Protein AF-A0A939FF12-F1 (afdb_monomer_lite)

Sequence (90 aa):
GKVVPGHGLKLGYYAQEHETLDPDRTVLENMRSSAPDMDLVAIRKTLGSFLFSGDDVDKPAGVLSGGEKTRLALATLVVSSANVLLLDEP

Foldseek 3Di:
DDDDDDPPDPPPPPPDDDDQQDQQAFLLVSLCVLQVVDDSVVSQVLCVVLVQDDCNRRHRNNPDDPVSSVSSVVSSVVRRPDPDDDDDDD

Structure (mmCIF, N/CA/C/O backbone):
data_AF-A0A939FF12-F1
#
_entry.id   AF-A0A939FF12-F1
#
loop_
_atom_site.group_PDB
_atom_site.id
_atom_site.type_symbol
_atom_site.label_atom_id
_atom_site.label_alt_id
_atom_site.label_comp_id
_atom_site.label_asym_id
_atom_site.label_entity_id
_atom_site.label_seq_id
_atom_site.pdbx_PDB_ins_code
_atom_site.Cartn_x
_atom_site.Cartn_y
_atom_site.Cartn_z
_atom_site.occupancy
_atom_site.B_iso_or_equiv
_atom_site.auth_seq_id
_atom_site.auth_comp_id
_atom_site.auth_asym_id
_atom_site.auth_atom_id
_atom_site.pdbx_PDB_model_num
ATOM 1 N N . GLY A 1 1 ? 14.092 31.862 -9.840 1.00 36.97 1 GLY A N 1
ATOM 2 C CA . GLY A 1 1 ? 14.906 30.895 -10.608 1.00 36.97 1 GLY A CA 1
ATOM 3 C C . GLY A 1 1 ? 14.037 30.241 -11.663 1.00 36.97 1 GLY A C 1
ATOM 4 O O . GLY A 1 1 ? 12.839 30.144 -11.440 1.00 36.97 1 GLY A O 1
ATOM 5 N N . LYS A 1 2 ? 14.596 29.848 -12.812 1.00 44.97 2 LYS A N 1
ATOM 6 C CA . LYS A 1 2 ? 13.853 29.190 -13.900 1.00 44.97 2 LYS A CA 1
ATOM 7 C C . LYS A 1 2 ? 14.190 27.698 -13.892 1.00 44.97 2 LYS A C 1
ATOM 9 O O . LYS A 1 2 ? 15.363 27.352 -13.983 1.00 44.97 2 LYS A O 1
ATOM 14 N N . VAL A 1 3 ? 13.182 26.841 -13.763 1.00 53.47 3 VAL A N 1
ATOM 15 C CA . VAL A 1 3 ? 13.342 25.383 -13.856 1.00 53.47 3 VAL A CA 1
ATOM 16 C C . VAL A 1 3 ? 13.341 24.996 -15.337 1.00 53.47 3 VAL A C 1
ATOM 18 O O . VAL A 1 3 ? 12.458 25.421 -16.082 1.00 53.47 3 VAL A O 1
ATOM 21 N N . VAL A 1 4 ? 14.339 24.225 -15.775 1.00 58.88 4 VAL A N 1
ATOM 22 C CA . VAL A 1 4 ? 14.441 23.689 -17.143 1.00 58.88 4 VAL A CA 1
ATOM 23 C C . VAL A 1 4 ? 14.324 22.162 -17.059 1.00 58.88 4 VAL A C 1
ATOM 25 O O . VAL A 1 4 ? 15.258 21.527 -16.572 1.00 58.88 4 VAL A O 1
ATOM 28 N N . PRO A 1 5 ? 13.199 21.552 -17.474 1.00 57.28 5 PRO A N 1
ATOM 29 C CA . PRO A 1 5 ? 13.053 20.099 -17.466 1.00 57.28 5 PRO A CA 1
ATOM 30 C C . PRO A 1 5 ? 13.836 19.452 -18.622 1.00 57.28 5 PRO A C 1
ATOM 32 O O . PRO A 1 5 ? 13.749 19.894 -19.767 1.00 57.28 5 PRO A O 1
ATOM 35 N N . GLY A 1 6 ? 14.611 18.406 -18.321 1.00 49.41 6 GLY A N 1
ATOM 36 C CA . GLY A 1 6 ? 15.312 17.582 -19.315 1.00 49.41 6 GLY A CA 1
ATOM 37 C C . GLY A 1 6 ? 14.391 16.564 -20.003 1.00 49.41 6 GLY A C 1
ATOM 38 O O . GLY A 1 6 ? 13.338 16.204 -19.476 1.00 49.41 6 GLY A O 1
ATOM 39 N N . HIS A 1 7 ? 1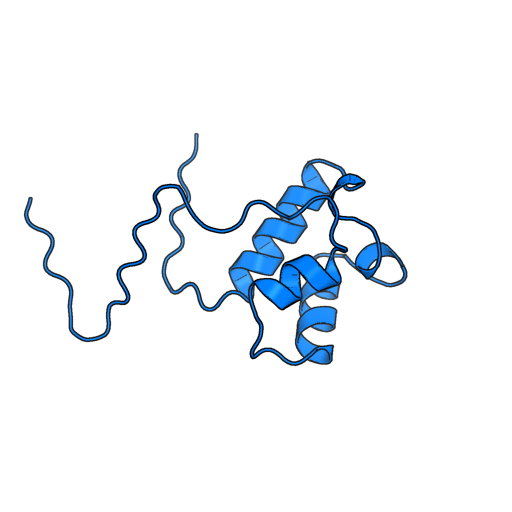4.782 16.093 -21.193 1.00 41.25 7 HIS A N 1
ATOM 40 C CA . HIS A 1 7 ? 14.025 15.108 -21.980 1.00 41.25 7 HIS A CA 1
ATOM 41 C C . HIS A 1 7 ? 13.787 13.815 -21.178 1.00 41.25 7 HIS A C 1
ATOM 43 O O . HIS A 1 7 ? 14.738 13.163 -20.759 1.00 41.25 7 HIS A O 1
ATOM 49 N N . GLY A 1 8 ? 12.514 13.456 -20.972 1.00 48.00 8 GLY A N 1
ATOM 50 C CA . GLY A 1 8 ? 12.090 12.273 -20.205 1.00 48.00 8 GLY A CA 1
ATOM 51 C C . GLY A 1 8 ? 11.491 12.573 -18.826 1.00 48.00 8 GLY A C 1
ATOM 52 O O . GLY A 1 8 ? 11.017 11.655 -18.158 1.00 48.00 8 GLY A O 1
ATOM 53 N N . LEU A 1 9 ? 11.458 13.840 -18.399 1.00 44.88 9 LEU A N 1
ATOM 54 C CA . LEU A 1 9 ? 10.853 14.218 -17.124 1.00 44.88 9 LEU A CA 1
ATOM 55 C C . LEU A 1 9 ? 9.315 14.198 -17.222 1.00 44.88 9 LEU A C 1
ATOM 57 O O . LEU A 1 9 ? 8.705 15.102 -17.794 1.00 44.88 9 LEU A O 1
ATOM 61 N N . LYS A 1 10 ? 8.670 13.182 -16.638 1.00 46.06 10 LYS A N 1
ATOM 62 C CA . LYS A 1 10 ? 7.239 13.248 -16.303 1.00 46.06 10 LYS A CA 1
ATOM 63 C C . LYS A 1 10 ? 7.093 14.158 -15.082 1.00 46.06 10 LYS A C 1
ATOM 65 O O . LYS A 1 10 ? 7.248 13.713 -13.950 1.00 46.06 10 LYS A O 1
ATOM 70 N N . LEU A 1 11 ? 6.869 15.448 -15.325 1.00 43.56 11 LEU A N 1
ATOM 71 C CA . LEU A 1 11 ? 6.531 16.432 -14.294 1.00 43.56 11 LEU A CA 1
ATOM 72 C C . LEU A 1 11 ? 5.132 16.107 -13.750 1.00 43.56 11 LEU A C 1
ATOM 74 O O . LEU A 1 11 ? 4.125 16.583 -14.266 1.00 43.56 11 LEU A O 1
ATOM 78 N N . GLY A 1 12 ? 5.075 15.250 -12.732 1.00 40.75 12 GLY A N 1
ATOM 79 C CA . GLY A 1 12 ? 3.905 15.122 -11.874 1.00 40.75 12 GLY A CA 1
ATOM 80 C C . GLY A 1 12 ? 3.872 16.337 -10.961 1.00 40.75 12 GLY A C 1
ATOM 81 O O . GLY A 1 12 ? 4.690 16.454 -10.052 1.00 40.75 12 GLY A O 1
ATOM 82 N N . TYR A 1 13 ? 2.990 17.287 -11.254 1.00 38.75 13 TYR A N 1
ATOM 83 C CA . TYR A 1 13 ? 2.685 18.375 -10.337 1.00 38.75 13 TYR A CA 1
ATOM 84 C C . TYR A 1 13 ? 2.087 17.741 -9.076 1.00 38.75 13 TYR A C 1
ATOM 86 O O . TYR A 1 13 ? 0.968 17.239 -9.108 1.00 38.75 13 TYR A O 1
ATOM 94 N N . TYR A 1 14 ? 2.861 17.701 -7.991 1.00 40.22 14 TYR A N 1
ATOM 95 C CA . TYR A 1 14 ? 2.434 17.199 -6.684 1.00 40.22 14 TYR A CA 1
ATOM 96 C C . TYR A 1 14 ? 1.556 18.258 -6.004 1.00 40.22 14 TYR A C 1
ATOM 98 O O . TYR A 1 14 ? 1.912 18.830 -4.978 1.00 40.22 14 TYR A O 1
ATOM 106 N N . ALA A 1 15 ? 0.436 18.596 -6.642 1.00 42.81 15 ALA A N 1
ATOM 107 C CA . ALA A 1 15 ? -0.603 19.408 -6.039 1.00 42.81 15 ALA A CA 1
ATOM 108 C C . ALA A 1 15 ? -1.963 18.753 -6.297 1.00 42.81 15 ALA A C 1
ATOM 110 O O . ALA A 1 15 ? -2.478 18.742 -7.411 1.00 42.81 15 ALA A O 1
ATOM 111 N N . GLN A 1 16 ? -2.518 18.238 -5.205 1.00 42.47 16 GLN A N 1
ATOM 112 C CA . GLN A 1 16 ? -3.934 17.969 -4.957 1.00 42.47 16 GLN A CA 1
ATOM 113 C C . GLN A 1 16 ? -4.672 16.793 -5.611 1.00 42.47 16 GLN A C 1
ATOM 115 O O . GLN A 1 16 ? -5.798 16.566 -5.177 1.00 42.47 16 GLN A O 1
ATOM 1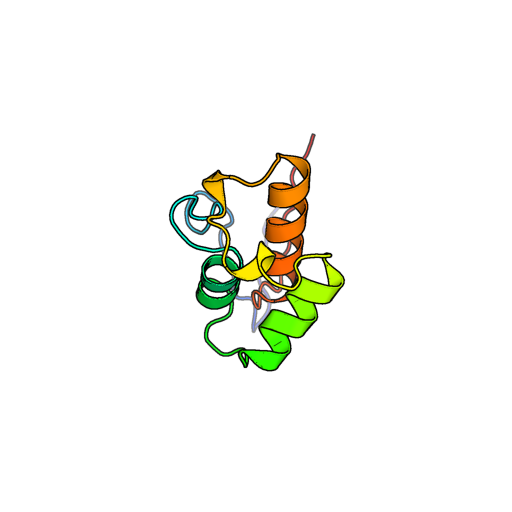20 N N . GLU A 1 17 ? -4.109 15.970 -6.499 1.00 43.81 17 GLU A N 1
ATOM 121 C CA . GLU A 1 17 ? -4.845 14.787 -6.995 1.00 43.81 17 GLU A CA 1
ATOM 122 C C . GLU A 1 17 ? -3.966 13.524 -7.062 1.00 43.81 17 GLU A C 1
ATOM 124 O O . GLU A 1 17 ? -2.924 13.540 -7.711 1.00 43.81 17 GLU A O 1
ATOM 129 N N . HIS A 1 18 ? -4.443 12.439 -6.420 1.00 43.81 18 HIS A N 1
ATOM 130 C CA . HIS A 1 18 ? -3.929 11.048 -6.359 1.00 43.81 18 HIS A CA 1
ATOM 131 C C . HIS A 1 18 ? -2.857 10.754 -5.282 1.00 43.81 18 HIS A C 1
ATOM 133 O O . HIS A 1 18 ? -1.763 11.292 -5.339 1.00 43.81 18 HIS A O 1
ATOM 139 N N . GLU A 1 19 ? -3.014 9.891 -4.271 1.00 55.84 19 GLU A N 1
ATOM 140 C CA . GLU A 1 19 ? -4.075 8.999 -3.780 1.00 55.84 19 GLU A CA 1
ATOM 141 C C . GLU A 1 19 ? -3.838 8.856 -2.261 1.00 55.84 19 GLU A C 1
ATOM 143 O O . GLU A 1 19 ? -2.936 8.147 -1.815 1.00 55.84 19 GLU A O 1
ATOM 148 N N . THR A 1 20 ? -4.620 9.547 -1.431 1.00 68.38 20 THR A N 1
ATOM 149 C CA . THR A 1 20 ? -4.811 9.100 -0.044 1.00 68.38 20 THR A CA 1
ATOM 150 C C . THR A 1 20 ? -5.363 7.683 -0.094 1.00 68.38 20 THR A C 1
ATOM 152 O O . THR A 1 20 ? -6.294 7.444 -0.861 1.00 68.38 20 THR A O 1
ATOM 155 N N . LEU A 1 21 ? -4.796 6.776 0.707 1.00 81.94 21 LEU A N 1
ATOM 156 C CA . LEU A 1 21 ? -5.308 5.415 0.876 1.00 81.94 21 LEU A CA 1
ATOM 157 C C . LEU A 1 21 ? -6.836 5.442 0.942 1.00 81.94 21 LEU A C 1
ATOM 159 O O . LEU A 1 21 ? -7.397 6.122 1.803 1.00 81.94 21 LEU A O 1
ATOM 163 N N . ASP A 1 22 ? -7.483 4.730 0.027 1.00 90.12 22 ASP A N 1
ATOM 164 C CA . ASP A 1 22 ? -8.928 4.582 -0.001 1.00 90.12 22 ASP A CA 1
ATOM 165 C C . ASP A 1 22 ? -9.318 3.711 1.206 1.00 90.12 22 ASP A C 1
ATOM 167 O O . ASP A 1 22 ? -8.952 2.528 1.250 1.00 90.12 22 ASP A O 1
ATOM 171 N N . PRO A 1 23 ? -9.994 4.283 2.223 1.00 89.81 23 PRO A N 1
ATOM 172 C CA . PRO A 1 23 ? -10.281 3.583 3.468 1.00 89.81 23 PRO A CA 1
ATOM 173 C C . PRO A 1 23 ? -11.268 2.427 3.279 1.00 89.81 23 PRO A C 1
ATOM 175 O O . PRO A 1 23 ? -11.271 1.511 4.107 1.00 89.81 23 PRO A O 1
ATOM 178 N N . ASP A 1 24 ? -12.064 2.460 2.209 1.00 93.25 24 ASP A N 1
ATOM 179 C CA . ASP A 1 24 ? -13.066 1.441 1.901 1.00 93.25 24 ASP A CA 1
ATOM 180 C C . ASP A 1 24 ? -12.455 0.252 1.146 1.00 93.25 24 ASP A C 1
ATOM 182 O O . ASP A 1 24 ? -13.016 -0.844 1.144 1.00 93.25 24 ASP A O 1
ATOM 186 N N . ARG A 1 25 ? -11.273 0.440 0.546 1.00 95.19 25 ARG A N 1
ATOM 187 C CA . ARG A 1 25 ? -10.511 -0.621 -0.118 1.00 95.19 25 ARG A CA 1
ATOM 188 C C . ARG A 1 25 ? -9.620 -1.372 0.848 1.00 95.19 25 ARG A C 1
ATOM 190 O O . ARG A 1 25 ? -9.102 -0.827 1.824 1.00 95.19 25 ARG A O 1
ATOM 197 N N . THR A 1 26 ? -9.356 -2.626 0.513 1.00 96.56 26 THR A N 1
ATOM 198 C CA . THR A 1 26 ? -8.375 -3.440 1.226 1.00 96.56 26 THR A CA 1
ATOM 199 C C . THR A 1 26 ? -6.949 -2.916 1.048 1.00 96.56 26 THR A C 1
ATOM 201 O O . THR A 1 26 ? -6.646 -2.147 0.130 1.00 96.56 26 THR A O 1
ATOM 204 N N . VAL A 1 27 ? -6.041 -3.350 1.922 1.00 95.56 27 VAL A N 1
ATOM 205 C CA . VAL A 1 27 ? -4.598 -3.086 1.807 1.00 95.56 27 VAL A CA 1
ATOM 206 C C . VAL A 1 27 ? -4.059 -3.512 0.436 1.00 95.56 27 VAL A C 1
ATOM 208 O O . VAL A 1 27 ? -3.320 -2.765 -0.208 1.00 95.56 27 VAL A O 1
ATOM 211 N N . LEU A 1 28 ? -4.459 -4.696 -0.034 1.00 95.00 28 LEU A N 1
ATOM 212 C CA . LEU A 1 28 ? -4.067 -5.221 -1.337 1.00 95.00 28 LEU A CA 1
ATOM 213 C C . LEU A 1 28 ? -4.589 -4.361 -2.492 1.00 95.00 28 LEU A C 1
ATOM 215 O O . LEU A 1 28 ? -3.843 -4.068 -3.426 1.00 95.00 28 LEU A O 1
ATOM 219 N N . GLU A 1 29 ? -5.861 -3.970 -2.445 1.00 94.50 29 GLU A N 1
ATOM 220 C CA . GLU A 1 29 ? -6.494 -3.169 -3.496 1.00 94.50 29 GLU A CA 1
ATOM 221 C C . GLU A 1 29 ? -5.900 -1.769 -3.591 1.00 94.50 29 GLU A C 1
ATOM 223 O O . GLU A 1 29 ? -5.673 -1.300 -4.704 1.00 94.50 29 GLU A O 1
ATOM 228 N N . ASN A 1 30 ? -5.597 -1.145 -2.448 1.00 92.38 30 ASN A N 1
ATOM 229 C CA . ASN A 1 30 ? -4.899 0.137 -2.393 1.00 92.38 30 ASN A CA 1
ATOM 230 C C . ASN A 1 30 ? -3.550 0.071 -3.118 1.00 92.38 30 ASN A C 1
ATOM 232 O O . ASN A 1 30 ? -3.276 0.879 -3.998 1.00 92.38 30 ASN A O 1
ATOM 236 N N . MET A 1 31 ? -2.724 -0.934 -2.812 1.00 90.69 31 MET A N 1
ATOM 237 C CA . MET A 1 31 ? -1.427 -1.070 -3.478 1.00 90.69 31 MET A CA 1
ATOM 238 C C . MET A 1 31 ? -1.574 -1.410 -4.968 1.00 90.69 31 MET A C 1
ATOM 240 O O . MET A 1 31 ? -0.829 -0.904 -5.807 1.00 90.69 31 MET A O 1
ATOM 244 N N . ARG A 1 32 ? -2.543 -2.264 -5.314 1.00 91.38 32 ARG A N 1
ATOM 245 C CA . ARG A 1 32 ? -2.788 -2.679 -6.698 1.00 91.38 32 ARG A CA 1
ATOM 246 C C . ARG A 1 32 ? -3.285 -1.529 -7.571 1.00 91.38 32 ARG A C 1
ATOM 248 O O . ARG A 1 32 ? -2.906 -1.480 -8.737 1.00 91.38 32 ARG A O 1
ATOM 255 N N . SER A 1 33 ? -4.111 -0.618 -7.048 1.00 88.38 33 SER A N 1
ATOM 256 C CA . SER A 1 33 ? -4.559 0.545 -7.826 1.00 88.38 33 SER A CA 1
ATOM 257 C C . SER A 1 33 ? -3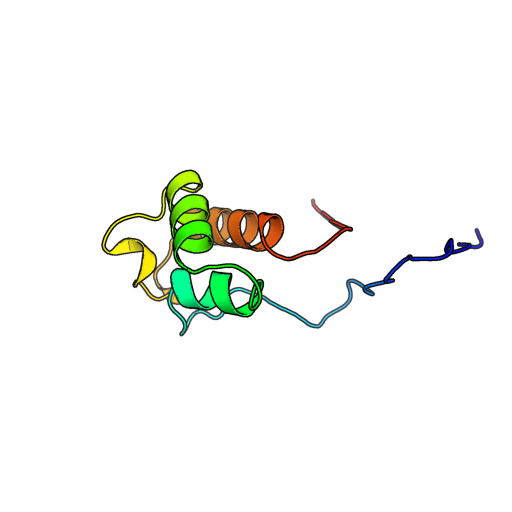.415 1.491 -8.167 1.00 88.38 33 SER A C 1
ATOM 259 O O . SER A 1 33 ? -3.393 2.022 -9.273 1.00 88.38 33 SER A O 1
ATOM 261 N N . SER A 1 34 ? -2.436 1.634 -7.274 1.00 83.62 34 SER A N 1
ATOM 262 C CA . SER A 1 34 ? -1.282 2.510 -7.500 1.00 83.62 34 SER A CA 1
ATOM 263 C C . SER A 1 34 ? -0.158 1.855 -8.321 1.00 83.62 34 SER A C 1
ATOM 265 O O . SER A 1 34 ? 0.744 2.548 -8.792 1.00 83.62 34 SER A O 1
ATOM 267 N N . ALA A 1 35 ? -0.204 0.532 -8.523 1.00 85.38 35 ALA A N 1
ATOM 268 C CA . ALA A 1 35 ? 0.735 -0.227 -9.354 1.00 85.38 35 ALA A CA 1
ATOM 269 C C . ALA A 1 35 ? 0.007 -1.272 -10.236 1.00 85.38 35 ALA A C 1
ATOM 271 O O . ALA A 1 35 ? 0.198 -2.478 -10.051 1.00 85.38 35 ALA A O 1
ATOM 272 N N . PRO A 1 36 ? -0.824 -0.841 -11.208 1.00 83.62 36 PRO A N 1
ATOM 273 C CA . PRO A 1 36 ? -1.688 -1.737 -11.988 1.00 83.62 36 PRO A CA 1
ATOM 274 C C . PRO A 1 36 ? -0.923 -2.718 -12.890 1.00 83.62 36 PRO A C 1
ATOM 276 O O . PRO A 1 36 ? -1.439 -3.793 -13.192 1.00 83.62 36 PRO A O 1
ATOM 279 N N . ASP A 1 37 ? 0.303 -2.367 -13.289 1.00 85.56 37 ASP A N 1
ATOM 280 C CA . ASP A 1 37 ? 1.174 -3.197 -14.133 1.00 85.56 37 ASP A CA 1
ATOM 281 C C . ASP A 1 37 ? 1.998 -4.221 -13.327 1.00 85.56 37 ASP A C 1
ATOM 283 O O . ASP A 1 37 ? 2.693 -5.062 -13.903 1.00 85.56 37 ASP A O 1
ATOM 287 N N . MET A 1 38 ? 1.953 -4.156 -11.990 1.00 86.19 38 MET A N 1
ATOM 288 C CA . MET A 1 38 ? 2.706 -5.049 -11.113 1.00 86.19 38 MET A CA 1
ATOM 289 C C . MET A 1 38 ? 1.935 -6.349 -10.862 1.00 86.19 38 MET A C 1
ATOM 291 O O . MET A 1 38 ? 0.733 -6.360 -10.596 1.00 86.19 38 MET A O 1
ATOM 295 N N . ASP A 1 39 ? 2.647 -7.472 -10.917 1.00 90.94 39 ASP A N 1
ATOM 296 C CA . ASP A 1 39 ? 2.093 -8.791 -10.616 1.00 90.94 39 ASP A CA 1
ATOM 297 C C . ASP A 1 39 ? 1.626 -8.895 -9.144 1.00 90.94 39 ASP A C 1
ATOM 299 O O . ASP A 1 39 ? 2.261 -8.370 -8.227 1.00 90.94 39 ASP A O 1
ATOM 303 N N . LEU A 1 40 ? 0.526 -9.621 -8.907 1.00 90.12 40 LEU A N 1
ATOM 304 C CA . LEU A 1 40 ? -0.047 -9.845 -7.574 1.00 90.12 40 LEU A CA 1
ATOM 305 C C . LEU A 1 40 ? 0.925 -10.509 -6.586 1.00 90.12 40 LEU A C 1
ATOM 307 O O . LEU A 1 40 ? 0.880 -10.205 -5.393 1.00 90.12 40 LEU A O 1
ATOM 311 N N . VAL A 1 41 ? 1.788 -11.417 -7.044 1.00 92.38 41 VAL A N 1
ATOM 312 C CA . VAL A 1 41 ? 2.820 -12.061 -6.221 1.00 92.38 41 VAL A CA 1
ATOM 313 C C . VAL A 1 41 ? 3.850 -11.027 -5.780 1.00 92.38 41 VAL A C 1
ATOM 315 O O . VAL A 1 41 ? 4.182 -10.967 -4.595 1.00 92.38 41 VAL A O 1
ATOM 318 N N . ALA A 1 42 ? 4.316 -10.177 -6.695 1.00 91.06 42 ALA A N 1
ATOM 319 C CA . ALA A 1 42 ? 5.220 -9.080 -6.377 1.00 91.06 42 ALA A CA 1
ATOM 320 C C . ALA A 1 42 ? 4.580 -8.064 -5.410 1.00 91.06 42 ALA A C 1
ATOM 322 O O . ALA A 1 42 ? 5.218 -7.696 -4.425 1.00 91.06 42 ALA A O 1
ATOM 323 N N . ILE A 1 43 ? 3.310 -7.693 -5.609 1.00 91.75 43 ILE A N 1
ATOM 324 C CA . ILE A 1 43 ? 2.540 -6.833 -4.689 1.00 91.75 43 ILE A CA 1
ATOM 325 C C . ILE A 1 43 ? 2.475 -7.452 -3.286 1.00 91.75 43 ILE A C 1
ATOM 327 O O . ILE A 1 43 ? 2.844 -6.812 -2.302 1.00 91.75 43 ILE A O 1
ATOM 331 N N . ARG A 1 44 ? 2.064 -8.723 -3.172 1.00 92.81 44 ARG A N 1
ATOM 332 C CA . ARG A 1 44 ? 1.985 -9.428 -1.878 1.00 92.81 44 ARG A CA 1
ATOM 333 C C . ARG A 1 44 ? 3.353 -9.556 -1.207 1.00 92.81 44 ARG A C 1
ATOM 335 O O . ARG A 1 44 ? 3.444 -9.449 0.013 1.00 92.81 44 ARG A O 1
ATOM 342 N N . LYS A 1 45 ? 4.421 -9.743 -1.986 1.00 92.81 45 LYS A N 1
ATOM 343 C CA . LYS A 1 45 ? 5.799 -9.767 -1.479 1.00 92.81 45 LYS A CA 1
ATOM 344 C C . LYS A 1 45 ? 6.215 -8.406 -0.917 1.00 92.81 45 LYS A C 1
ATOM 346 O O . LYS A 1 45 ? 6.796 -8.363 0.168 1.00 92.81 45 LYS A O 1
ATOM 351 N N . THR A 1 46 ? 5.898 -7.313 -1.612 1.00 92.44 46 THR A N 1
ATOM 352 C CA . THR A 1 46 ? 6.140 -5.956 -1.105 1.00 92.44 46 THR A CA 1
ATOM 353 C C . THR A 1 46 ? 5.351 -5.725 0.177 1.00 92.44 46 THR A C 1
ATOM 355 O O . THR A 1 46 ? 5.951 -5.378 1.188 1.00 92.44 46 THR A O 1
ATOM 358 N N . LEU A 1 47 ? 4.044 -5.993 0.191 1.00 94.62 47 LEU A N 1
ATOM 359 C CA . LEU A 1 47 ? 3.214 -5.873 1.394 1.00 94.62 47 LEU A CA 1
ATOM 360 C C . LEU A 1 47 ? 3.795 -6.655 2.579 1.00 94.62 47 LEU A C 1
ATOM 362 O O . LEU A 1 47 ? 3.935 -6.099 3.670 1.00 94.62 47 LEU A O 1
ATOM 366 N N . GLY A 1 48 ? 4.250 -7.887 2.343 1.00 94.44 48 GLY A N 1
ATOM 367 C CA . GLY A 1 48 ? 4.928 -8.701 3.351 1.00 94.44 48 GLY A CA 1
ATOM 368 C C . GLY A 1 48 ? 6.189 -8.042 3.919 1.00 94.44 48 GLY A C 1
ATOM 369 O O . GLY A 1 48 ? 6.409 -8.088 5.127 1.00 94.44 48 GLY A O 1
ATOM 370 N N . SER A 1 49 ? 6.985 -7.357 3.088 1.00 94.00 49 SER A N 1
ATOM 371 C CA . SER A 1 49 ? 8.165 -6.599 3.547 1.00 94.00 49 SER A CA 1
ATOM 372 C C . SER A 1 49 ? 7.817 -5.386 4.423 1.00 94.00 49 SER A C 1
ATOM 374 O O . SER A 1 49 ? 8.630 -4.973 5.246 1.00 94.00 49 SER A O 1
ATOM 376 N N . PHE A 1 50 ? 6.588 -4.873 4.312 1.00 93.75 50 PHE A N 1
ATOM 377 C CA . PHE A 1 50 ? 6.031 -3.817 5.165 1.00 93.75 50 PHE A CA 1
ATOM 378 C C . PHE A 1 50 ? 5.176 -4.369 6.322 1.00 93.75 50 PHE A C 1
ATOM 380 O O . PHE A 1 50 ? 4.492 -3.609 7.012 1.00 93.75 50 PHE A O 1
ATOM 387 N N . LEU A 1 51 ? 5.272 -5.680 6.584 1.00 94.50 51 LEU A N 1
ATOM 388 C CA . LEU A 1 51 ? 4.559 -6.433 7.622 1.00 94.50 51 LEU A CA 1
ATOM 389 C C . LEU A 1 51 ? 3.028 -6.425 7.453 1.00 94.50 51 LEU A C 1
ATOM 391 O O . LEU A 1 51 ? 2.300 -6.387 8.441 1.00 94.50 51 LEU A O 1
ATOM 395 N N . PHE A 1 52 ? 2.550 -6.456 6.209 1.00 94.69 52 PHE A N 1
ATOM 396 C CA . PHE A 1 52 ? 1.174 -6.820 5.872 1.00 94.69 52 PHE A CA 1
ATOM 397 C C . PHE A 1 52 ? 1.179 -8.247 5.325 1.00 94.69 52 PHE A C 1
ATOM 399 O O . PHE A 1 52 ? 1.696 -8.505 4.237 1.00 94.69 52 PHE A O 1
ATOM 406 N N . SER A 1 53 ? 0.650 -9.198 6.092 1.00 90.44 53 SER A N 1
ATOM 407 C CA . SER A 1 53 ? 0.681 -10.620 5.737 1.00 90.44 53 SER A CA 1
ATOM 408 C C . SER A 1 53 ? -0.567 -11.351 6.223 1.00 90.44 53 SER A C 1
ATOM 410 O O . SER A 1 53 ? -1.283 -10.846 7.082 1.00 90.44 53 SER A O 1
ATOM 412 N N . GLY A 1 54 ? -0.830 -12.538 5.670 1.00 90.31 54 GLY A N 1
ATOM 413 C CA . GLY A 1 54 ? -2.044 -13.291 5.994 1.00 90.31 54 GLY A CA 1
ATOM 414 C C . GLY A 1 54 ? -3.290 -12.445 5.744 1.00 90.31 54 GLY A C 1
ATOM 415 O O . GLY A 1 54 ? -3.387 -11.810 4.696 1.00 90.31 54 GLY A O 1
ATOM 416 N N . ASP A 1 55 ? -4.179 -12.388 6.733 1.00 90.62 55 ASP A N 1
ATOM 417 C CA . ASP A 1 55 ? -5.458 -11.676 6.648 1.00 90.62 55 ASP A CA 1
ATOM 418 C C . ASP A 1 55 ? -5.306 -10.145 6.612 1.00 90.62 55 ASP A C 1
ATOM 420 O O . ASP A 1 55 ? -6.248 -9.444 6.250 1.00 90.62 55 ASP A O 1
ATOM 424 N N . ASP A 1 56 ? -4.135 -9.591 6.960 1.00 90.56 56 ASP A N 1
ATOM 425 C CA . ASP A 1 56 ? -3.922 -8.136 6.972 1.00 90.56 56 ASP A CA 1
ATOM 426 C C . ASP A 1 56 ? -4.054 -7.509 5.584 1.00 90.56 56 ASP A C 1
ATOM 428 O O . ASP A 1 56 ? -4.451 -6.352 5.463 1.00 90.56 56 ASP A O 1
ATOM 432 N N . VAL A 1 57 ? -3.730 -8.267 4.533 1.00 93.88 57 VAL A N 1
ATOM 433 C CA . VAL A 1 57 ? -3.791 -7.777 3.148 1.00 93.88 57 VAL A CA 1
ATOM 434 C C . VAL A 1 57 ? -5.229 -7.584 2.661 1.00 93.88 57 VAL A C 1
ATOM 436 O O . VAL A 1 57 ? -5.461 -6.784 1.757 1.00 93.88 57 VAL A O 1
ATOM 439 N N . ASP A 1 58 ? -6.179 -8.277 3.288 1.00 94.94 58 ASP A N 1
ATOM 440 C CA . ASP A 1 58 ? -7.599 -8.260 2.940 1.00 94.94 58 ASP A CA 1
ATOM 441 C C . ASP A 1 58 ? -8.409 -7.346 3.885 1.00 94.94 58 ASP A C 1
ATOM 443 O O . ASP A 1 58 ? -9.620 -7.192 3.734 1.00 94.94 58 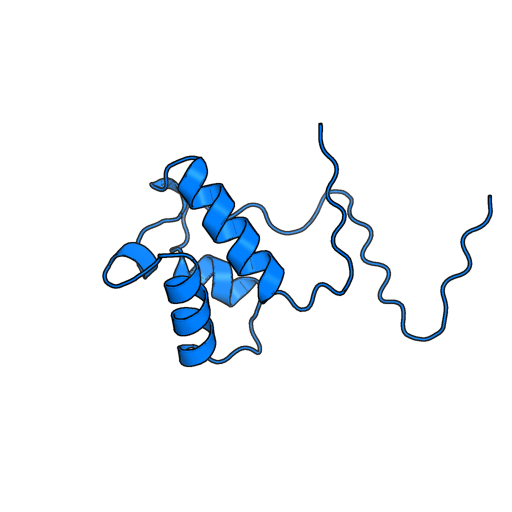ASP A O 1
ATOM 447 N N . LYS A 1 59 ? -7.755 -6.693 4.858 1.00 95.12 59 LYS A N 1
ATOM 448 C CA . LYS A 1 59 ? -8.396 -5.703 5.735 1.00 95.12 59 LYS A CA 1
ATOM 449 C C . LYS A 1 59 ? -8.632 -4.388 4.990 1.00 95.12 59 LYS A C 1
ATOM 451 O O . LYS A 1 59 ? -7.723 -3.932 4.296 1.00 95.12 59 LYS A O 1
ATOM 456 N N . PRO A 1 60 ? -9.782 -3.719 5.190 1.00 96.00 60 PRO A N 1
ATOM 457 C CA . PRO A 1 60 ? -9.979 -2.345 4.737 1.00 96.00 60 PRO A CA 1
ATOM 458 C C . PRO A 1 60 ? -8.916 -1.401 5.314 1.00 96.00 60 PRO A C 1
ATOM 460 O O . PRO A 1 60 ? -8.609 -1.455 6.507 1.00 96.00 60 PRO A O 1
ATOM 463 N N . ALA A 1 61 ? -8.376 -0.487 4.511 1.00 93.31 61 ALA A N 1
ATOM 464 C CA . ALA A 1 61 ? -7.369 0.463 4.979 1.00 93.31 61 ALA A CA 1
ATOM 465 C C . ALA A 1 61 ? -7.915 1.396 6.079 1.00 93.31 61 ALA A C 1
ATOM 467 O O . ALA A 1 61 ? -7.157 1.900 6.910 1.00 93.31 61 ALA A O 1
ATOM 468 N N . GLY A 1 62 ? -9.237 1.588 6.142 1.00 92.38 62 GLY A N 1
ATOM 469 C CA . GLY A 1 62 ? -9.913 2.370 7.172 1.00 92.38 62 GLY A CA 1
ATOM 470 C C . GLY A 1 62 ? -9.674 1.859 8.595 1.00 92.38 62 GLY A C 1
ATOM 471 O O . GLY A 1 62 ? -9.509 2.683 9.499 1.00 92.38 62 GLY A O 1
ATOM 472 N N . VAL A 1 63 ? -9.571 0.535 8.784 1.00 93.81 63 VAL A N 1
ATOM 473 C CA . VAL A 1 63 ? -9.390 -0.093 10.111 1.00 93.81 63 VAL A CA 1
ATOM 474 C C . VAL A 1 63 ? -7.938 -0.112 10.591 1.00 93.81 63 VAL A C 1
ATOM 476 O O . VAL A 1 63 ? -7.675 -0.478 11.735 1.00 93.81 63 VAL A O 1
ATOM 479 N N . LEU A 1 64 ? -6.995 0.287 9.735 1.00 92.19 64 LEU A N 1
ATOM 480 C CA . LEU A 1 64 ? -5.584 0.372 10.083 1.00 92.19 64 LEU A CA 1
ATOM 481 C C . LEU A 1 64 ? -5.323 1.509 11.083 1.00 92.19 64 LEU A C 1
ATOM 483 O O . LEU A 1 64 ? -5.869 2.614 10.973 1.00 92.19 64 L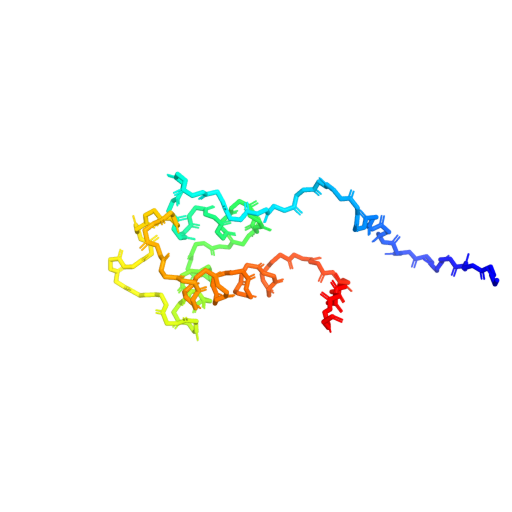EU A O 1
ATOM 487 N N . SER A 1 65 ? -4.417 1.257 12.024 1.00 92.88 65 SER A N 1
ATOM 488 C CA . SER A 1 65 ? -3.832 2.284 12.888 1.00 92.88 65 SER A CA 1
ATOM 489 C C . SER A 1 65 ? -3.066 3.334 12.073 1.00 92.88 65 SER A C 1
ATOM 491 O O . SER A 1 65 ? -2.700 3.111 10.919 1.00 92.88 65 SER A O 1
ATOM 493 N N . GLY A 1 66 ? -2.766 4.487 12.680 1.00 89.00 66 GLY A N 1
ATOM 494 C CA . GLY A 1 66 ? -1.980 5.537 12.017 1.00 89.00 66 GLY A CA 1
ATOM 495 C C . GLY A 1 66 ? -0.627 5.031 11.500 1.00 89.00 66 GLY A C 1
ATOM 496 O O . GLY A 1 66 ? -0.290 5.259 10.344 1.00 89.00 66 GLY A O 1
ATOM 497 N N . GLY A 1 67 ? 0.104 4.255 12.310 1.00 89.56 67 GLY A N 1
ATOM 498 C CA . GLY A 1 67 ? 1.396 3.687 11.908 1.00 89.56 67 GLY A CA 1
ATOM 499 C C . GLY A 1 67 ? 1.290 2.620 10.811 1.00 89.56 67 GLY A C 1
ATOM 500 O O . GLY A 1 67 ? 2.187 2.494 9.980 1.00 89.56 67 GLY A O 1
ATOM 501 N N . GLU A 1 68 ? 0.194 1.862 10.764 1.00 93.56 68 GLU A N 1
ATOM 502 C CA . GLU A 1 68 ? -0.090 0.950 9.650 1.00 93.56 68 GLU A CA 1
ATOM 503 C C . GLU A 1 68 ? -0.413 1.718 8.369 1.00 93.56 68 GLU A C 1
ATOM 505 O O . GLU A 1 68 ? 0.151 1.408 7.324 1.00 93.56 68 GLU A O 1
ATOM 510 N N . LYS A 1 69 ? -1.233 2.770 8.444 1.00 91.00 69 LYS A N 1
ATOM 511 C CA . LYS A 1 69 ? -1.510 3.644 7.294 1.00 91.00 69 LYS A CA 1
ATOM 512 C C . LYS A 1 69 ? -0.222 4.248 6.735 1.00 91.00 69 LYS A C 1
ATOM 514 O O . LYS A 1 69 ? -0.015 4.204 5.526 1.00 91.00 69 LYS A O 1
ATOM 519 N N . THR A 1 70 ? 0.694 4.705 7.592 1.00 88.88 70 THR A N 1
ATOM 520 C CA . THR A 1 70 ? 2.020 5.179 7.161 1.00 88.88 70 THR A CA 1
ATOM 521 C C . THR A 1 70 ? 2.816 4.084 6.447 1.00 88.88 70 THR A C 1
ATOM 523 O O . THR A 1 70 ? 3.378 4.333 5.384 1.00 88.88 70 THR A O 1
ATOM 526 N N . ARG A 1 71 ? 2.845 2.853 6.978 1.00 92.75 71 ARG A N 1
ATOM 527 C CA . ARG A 1 71 ? 3.541 1.733 6.320 1.00 92.75 71 ARG A CA 1
ATOM 528 C C . ARG A 1 71 ? 2.934 1.387 4.965 1.00 92.75 71 ARG A C 1
ATOM 530 O O . ARG A 1 71 ? 3.687 1.164 4.024 1.00 92.75 71 ARG A O 1
ATOM 537 N N . LEU A 1 72 ? 1.606 1.367 4.849 1.00 92.06 72 LEU A N 1
ATOM 538 C CA . LEU A 1 72 ? 0.929 1.101 3.580 1.00 92.06 72 LEU A CA 1
ATOM 539 C C . LEU A 1 72 ? 1.201 2.211 2.560 1.00 92.06 72 LEU A C 1
ATOM 541 O O . LEU A 1 72 ? 1.486 1.909 1.404 1.00 92.06 72 LEU A O 1
ATOM 545 N N . ALA A 1 73 ? 1.191 3.476 2.981 1.00 88.06 73 ALA A N 1
ATOM 546 C CA . ALA A 1 73 ? 1.547 4.600 2.120 1.00 88.06 73 ALA A CA 1
ATOM 547 C C . ALA A 1 73 ? 2.988 4.472 1.596 1.00 88.06 73 ALA A C 1
ATOM 549 O O . ALA A 1 73 ? 3.212 4.573 0.394 1.00 88.06 73 ALA A O 1
ATOM 550 N N . LEU A 1 74 ? 3.954 4.152 2.464 1.00 87.25 74 LEU A N 1
ATOM 551 C CA . LEU A 1 74 ? 5.346 3.921 2.058 1.00 87.25 74 LEU A CA 1
ATOM 552 C C . LEU A 1 74 ? 5.481 2.737 1.096 1.00 87.25 74 LEU A C 1
ATOM 554 O O . LEU A 1 74 ? 6.175 2.838 0.087 1.00 87.25 74 LEU A O 1
ATOM 558 N N . ALA A 1 75 ? 4.802 1.627 1.382 1.00 90.06 75 ALA A N 1
ATOM 559 C CA . ALA A 1 75 ? 4.825 0.453 0.522 1.00 90.06 75 ALA A CA 1
ATOM 560 C C . ALA A 1 75 ? 4.261 0.775 -0.869 1.00 90.06 75 ALA A C 1
ATOM 562 O O . ALA A 1 75 ? 4.831 0.375 -1.882 1.00 90.06 75 ALA A O 1
ATOM 563 N N . THR A 1 76 ? 3.161 1.530 -0.904 1.00 87.75 76 THR A N 1
ATOM 564 C CA . THR A 1 76 ? 2.490 1.984 -2.126 1.00 87.75 76 THR A CA 1
ATOM 565 C C . THR A 1 76 ? 3.387 2.925 -2.925 1.00 87.75 76 THR A C 1
ATOM 567 O O . THR A 1 76 ? 3.531 2.748 -4.129 1.00 87.75 76 THR A O 1
ATOM 570 N N . LEU A 1 77 ? 4.077 3.854 -2.258 1.00 82.62 77 LEU A N 1
ATOM 571 C CA . LEU A 1 77 ? 5.054 4.744 -2.887 1.00 82.62 77 LEU A CA 1
ATOM 572 C C . LEU A 1 77 ? 6.206 3.974 -3.543 1.00 82.62 77 LEU A C 1
ATOM 574 O O . LEU A 1 77 ? 6.578 4.295 -4.667 1.00 82.62 77 LEU A O 1
ATOM 578 N N . VAL A 1 78 ? 6.735 2.938 -2.882 1.00 83.62 78 VAL A N 1
ATOM 579 C CA . VAL A 1 78 ? 7.826 2.100 -3.418 1.00 83.62 78 VAL A CA 1
ATOM 580 C C . VAL A 1 78 ? 7.431 1.371 -4.707 1.00 83.62 78 VAL A C 1
ATOM 582 O O . VAL A 1 78 ? 8.292 1.145 -5.557 1.00 83.62 78 VAL A O 1
ATOM 585 N N . VAL A 1 79 ? 6.161 0.980 -4.856 1.00 83.00 79 VAL A N 1
ATOM 586 C CA . VAL A 1 79 ? 5.688 0.229 -6.036 1.00 83.00 79 VAL A CA 1
ATOM 587 C C . VAL A 1 79 ? 5.056 1.109 -7.102 1.00 83.00 79 VAL A C 1
ATOM 589 O O . VAL A 1 79 ? 5.101 0.765 -8.284 1.00 83.00 79 VAL A O 1
ATOM 592 N N . SER A 1 80 ? 4.485 2.247 -6.707 1.00 76.00 80 SER A N 1
ATOM 593 C CA . SER A 1 80 ? 4.081 3.276 -7.650 1.00 76.00 80 SER A CA 1
ATOM 594 C C . SER A 1 80 ? 5.331 3.669 -8.426 1.00 76.00 80 SER A C 1
ATOM 596 O O . SER A 1 80 ? 6.385 3.909 -7.840 1.00 76.00 80 SER A O 1
ATOM 598 N N . SER A 1 81 ? 5.264 3.716 -9.753 1.00 64.38 81 SER A N 1
ATOM 599 C CA . SER A 1 81 ? 6.401 4.099 -10.605 1.00 64.38 81 SER A CA 1
ATOM 600 C C . SER A 1 81 ? 6.747 5.599 -10.492 1.00 64.38 81 SER A C 1
ATOM 602 O O . SER A 1 81 ? 7.103 6.251 -11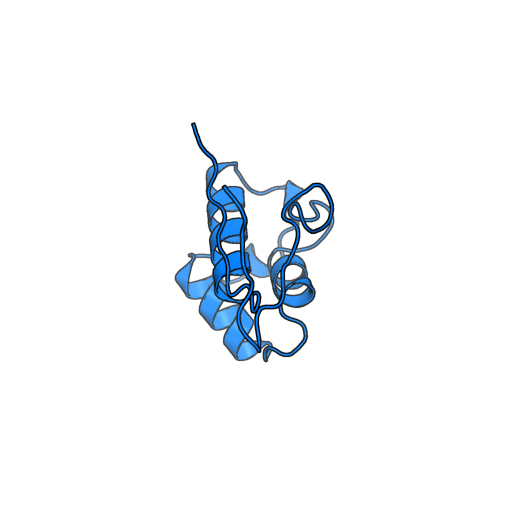.477 1.00 64.38 81 SER A O 1
ATOM 604 N N . ALA A 1 82 ? 6.573 6.175 -9.302 1.00 56.00 82 ALA A N 1
ATOM 605 C CA . ALA A 1 82 ? 6.871 7.544 -8.956 1.00 56.00 82 ALA A CA 1
ATOM 606 C C . ALA A 1 82 ? 8.391 7.729 -8.922 1.00 56.00 82 ALA A C 1
ATOM 608 O O . ALA A 1 82 ? 9.090 7.316 -8.003 1.00 56.00 82 ALA A O 1
ATOM 609 N N . ASN A 1 83 ? 8.908 8.397 -9.950 1.00 44.00 83 ASN A N 1
ATOM 610 C CA . ASN A 1 83 ? 10.326 8.748 -10.063 1.00 44.00 83 ASN A CA 1
ATOM 611 C C . ASN A 1 83 ? 10.691 10.009 -9.254 1.00 44.00 83 ASN A C 1
ATOM 613 O O . ASN A 1 83 ? 11.819 10.491 -9.337 1.00 44.00 83 ASN A O 1
ATOM 617 N N . VAL A 1 84 ? 9.727 10.590 -8.531 1.00 39.97 84 VAL A N 1
ATOM 618 C CA . VAL A 1 84 ? 9.877 11.813 -7.738 1.00 39.97 84 VAL A CA 1
ATOM 619 C C . VAL A 1 84 ? 9.072 11.647 -6.454 1.00 39.97 84 VAL A C 1
ATOM 621 O O . VAL A 1 84 ? 7.859 11.464 -6.502 1.00 39.97 84 VAL A O 1
ATOM 624 N N . LEU A 1 85 ? 9.763 11.721 -5.319 1.00 48.38 85 LEU A N 1
ATOM 625 C CA . LEU A 1 85 ? 9.185 11.687 -3.981 1.00 48.38 85 LEU A CA 1
ATOM 626 C C . LEU A 1 85 ? 9.346 13.090 -3.383 1.00 48.38 85 LEU A C 1
ATOM 628 O O . LEU A 1 85 ? 10.466 13.504 -3.083 1.00 48.38 85 LEU A O 1
ATOM 632 N N . LEU A 1 86 ? 8.255 13.846 -3.266 1.00 43.75 86 LEU A N 1
ATOM 633 C CA . LEU A 1 86 ? 8.247 15.140 -2.581 1.00 43.75 86 LEU A CA 1
ATOM 634 C C . LEU A 1 86 ? 7.734 14.897 -1.160 1.00 43.75 86 LEU A C 1
ATOM 636 O O . LEU A 1 86 ? 6.534 14.874 -0.910 1.00 43.75 86 LEU A O 1
ATOM 640 N N . LEU A 1 87 ? 8.671 14.616 -0.255 1.00 43.16 87 LEU A N 1
ATOM 641 C CA . LEU A 1 87 ? 8.415 14.578 1.181 1.00 43.16 87 LEU A CA 1
ATOM 642 C C . LEU A 1 87 ? 8.473 16.018 1.681 1.00 43.16 87 LEU A C 1
ATOM 644 O O . LEU A 1 87 ? 9.561 16.549 1.901 1.00 43.16 87 LEU A O 1
ATOM 648 N N . ASP A 1 88 ? 7.312 16.651 1.785 1.00 36.50 88 ASP A N 1
ATOM 649 C CA . ASP A 1 88 ? 7.168 17.837 2.618 1.00 36.50 88 ASP A CA 1
ATOM 650 C C . ASP A 1 88 ? 6.776 17.347 4.011 1.00 36.50 88 ASP A C 1
ATOM 652 O O . ASP A 1 88 ? 5.749 16.688 4.141 1.00 36.50 88 ASP A O 1
ATOM 656 N N . GLU A 1 89 ? 7.654 17.552 4.992 1.00 25.61 89 GLU A N 1
ATOM 657 C CA . GLU A 1 89 ? 7.327 17.763 6.411 1.00 25.61 89 GLU A CA 1
ATOM 658 C C . GLU A 1 89 ? 8.619 18.101 7.187 1.00 25.61 89 GLU A C 1
ATOM 660 O O . GLU A 1 89 ? 9.708 17.652 6.789 1.00 25.61 89 GLU A O 1
ATOM 665 N N . PRO A 1 90 ? 8.545 18.849 8.308 1.00 45.06 90 PRO A N 1
ATOM 666 C CA . PRO A 1 90 ? 7.353 19.215 9.094 1.00 45.06 90 PRO A CA 1
ATOM 667 C C . PRO A 1 90 ? 6.894 20.683 9.007 1.00 45.06 90 PRO A C 1
ATOM 669 O O . PRO A 1 90 ? 7.743 21.576 8.780 1.00 45.06 90 PRO A O 1
#

pLDDT: mean 75.88, std 21.78, range [25.61, 96.56]

Radius of gyration: 14.75 Å; chains: 1; bounding box: 28×44×35 Å

Organism: NCBI:txid163361

InterPro domains:
  IPR003439 ABC transporter-like, ATP-binding domain [PF00005] (10-90)
  IPR027417 P-loop containing nucleoside triphosphate hydrolase [G3DSA:3.40.50.300] (1-90)
  IPR027417 P-loop containing nucleoside triphosphate hydrolase [SSF52540] (9-90)
  IPR050611 ABCF protein [PTHR19211] (1-90)

Secondary structure (DSSP, 8-state):
----PPTT------SS-S-S--TTSBHHHHHHHH-TTS-HHHHHHHHHHTT--GGGGGSBGGGS-HHHHHHHHHHHHHHS--S-------